Protein AF-W4M052-F1 (afdb_monomer_lite)

Sequence (50 aa):
MTPRGLEWAQRLQALAQNGLTFVKDPFDQERYEAIRDIAAEMMATWCRDT

Organism: Entotheonella factor (NCBI:txid1429438)

InterPro domains:
  IPR059176 UDP-X diphosphatase-like, N-terminal oligomerisation domain [PF12535] (6-45)

pLDDT: mean 93.16, std 10.31, range [57.09, 98.81]

Secondary structure (DSSP, 8-state):
---HHHHHHHHHHHHHHHHHHH--SHHHHHHHHHHHHHHHHHHHHHHHH-

Foldseek 3Di:
DPPPLLVVLVVLLVVLVVQCVPPDDVVSVVVSVVSNVVSVVSNVVVVVVD

Structure (mmCIF, N/CA/C/O backbone):
data_AF-W4M052-F1
#
_entry.id   AF-W4M052-F1
#
loop_
_atom_site.group_PDB
_atom_site.id
_atom_site.type_symbol
_atom_site.label_atom_id
_atom_site.label_alt_id
_atom_site.label_comp_id
_atom_site.label_asym_id
_atom_site.label_entity_id
_atom_site.label_seq_id
_atom_site.pdbx_PDB_ins_code
_atom_site.Cartn_x
_atom_site.Cartn_y
_atom_site.Cartn_z
_atom_site.occupancy
_atom_site.B_iso_or_equiv
_atom_site.auth_seq_id
_atom_site.auth_comp_id
_atom_site.auth_asym_id
_atom_site.auth_atom_id
_atom_site.pdbx_PDB_model_num
ATOM 1 N N . MET A 1 1 ? 19.266 8.516 -12.945 1.00 67.31 1 MET A N 1
ATOM 2 C CA . MET A 1 1 ? 17.985 9.121 -12.520 1.00 67.31 1 MET A CA 1
ATOM 3 C C . MET A 1 1 ? 16.996 7.994 -12.321 1.00 67.31 1 MET A C 1
ATOM 5 O O . MET A 1 1 ? 16.916 7.141 -13.197 1.00 67.31 1 MET A O 1
ATOM 9 N N . THR A 1 2 ? 16.298 7.960 -11.190 1.00 74.38 2 THR A N 1
ATOM 10 C CA . THR A 1 2 ? 15.234 6.981 -10.949 1.00 74.38 2 THR A CA 1
ATOM 11 C C . THR A 1 2 ? 14.084 7.252 -11.924 1.00 74.38 2 THR A C 1
ATOM 13 O O . THR A 1 2 ? 13.706 8.412 -12.100 1.00 74.38 2 THR A O 1
ATOM 16 N N . PRO A 1 3 ? 13.534 6.242 -12.613 1.00 87.81 3 PRO A N 1
ATOM 17 C CA . PRO A 1 3 ? 12.380 6.467 -13.473 1.00 87.81 3 PRO A CA 1
ATOM 18 C C . PRO A 1 3 ? 11.183 6.954 -12.658 1.00 87.81 3 PRO A C 1
ATOM 20 O O . PRO A 1 3 ? 10.914 6.438 -11.575 1.00 87.81 3 PRO A O 1
ATOM 23 N N . ARG A 1 4 ? 10.437 7.932 -13.191 1.00 90.56 4 ARG A N 1
ATOM 24 C CA . ARG A 1 4 ? 9.306 8.563 -12.481 1.00 90.56 4 ARG A CA 1
ATOM 25 C C . ARG A 1 4 ? 8.278 7.552 -11.963 1.00 90.56 4 ARG A C 1
ATOM 27 O O . ARG A 1 4 ? 7.719 7.753 -10.893 1.00 90.56 4 ARG A O 1
ATOM 34 N N . GLY A 1 5 ? 8.066 6.451 -12.688 1.00 92.00 5 GLY A N 1
ATOM 35 C CA . GLY A 1 5 ? 7.180 5.369 -12.251 1.00 92.00 5 GLY A CA 1
ATOM 36 C C . GLY A 1 5 ? 7.640 4.695 -10.953 1.00 92.00 5 GLY A C 1
ATOM 37 O O . GLY A 1 5 ? 6.818 4.453 -10.073 1.00 92.00 5 GLY A O 1
ATOM 38 N N . LEU A 1 6 ? 8.948 4.465 -10.791 1.00 93.81 6 LEU A N 1
ATOM 39 C CA . LEU A 1 6 ? 9.516 3.873 -9.578 1.00 93.81 6 LEU A CA 1
ATOM 40 C C . LEU A 1 6 ? 9.439 4.844 -8.388 1.00 93.81 6 LEU A C 1
ATOM 42 O O . LEU A 1 6 ? 9.114 4.430 -7.278 1.00 93.81 6 LEU A O 1
ATOM 46 N N . GLU A 1 7 ? 9.641 6.145 -8.621 1.00 95.00 7 GLU A N 1
ATOM 47 C CA . GLU A 1 7 ? 9.439 7.172 -7.586 1.00 95.00 7 GLU A CA 1
ATOM 48 C C . GLU A 1 7 ? 7.976 7.239 -7.120 1.00 95.00 7 GLU A C 1
ATOM 50 O O . GLU A 1 7 ? 7.697 7.383 -5.928 1.00 95.00 7 GLU A O 1
ATOM 55 N N . TRP A 1 8 ? 7.018 7.118 -8.044 1.00 96.44 8 TRP A N 1
ATOM 56 C CA . TRP A 1 8 ? 5.597 7.071 -7.697 1.00 96.44 8 TRP A CA 1
ATOM 57 C C . TRP A 1 8 ? 5.235 5.805 -6.925 1.00 96.44 8 TRP A C 1
ATOM 59 O O . TRP A 1 8 ? 4.539 5.909 -5.916 1.00 96.44 8 TRP A O 1
ATOM 69 N N . ALA A 1 9 ? 5.751 4.643 -7.332 1.00 97.12 9 ALA A N 1
ATOM 70 C CA . ALA A 1 9 ? 5.525 3.383 -6.629 1.00 97.12 9 ALA A CA 1
ATOM 71 C C . ALA A 1 9 ? 6.020 3.446 -5.174 1.00 97.12 9 ALA A C 1
ATOM 73 O 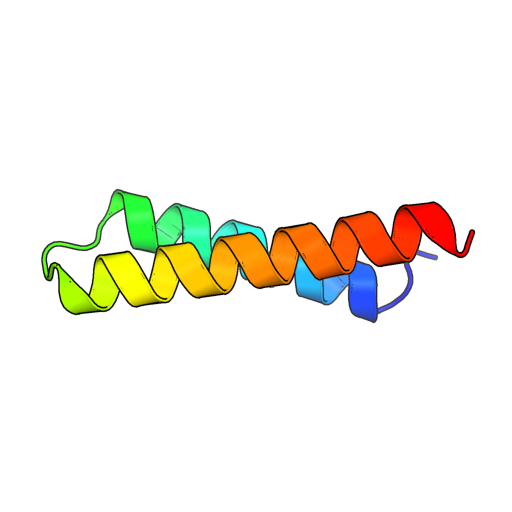O . ALA A 1 9 ? 5.289 3.093 -4.253 1.00 97.12 9 ALA A O 1
ATOM 74 N N . GLN A 1 10 ? 7.213 4.003 -4.938 1.00 96.69 10 GLN A N 1
ATOM 75 C CA . GLN A 1 10 ? 7.751 4.194 -3.585 1.00 96.69 10 GLN A CA 1
ATOM 76 C C . GLN A 1 10 ? 6.881 5.126 -2.727 1.00 96.69 10 GLN A C 1
ATOM 78 O O . GLN A 1 10 ? 6.655 4.862 -1.544 1.00 96.69 10 GLN A O 1
ATOM 83 N N . ARG A 1 11 ? 6.359 6.211 -3.311 1.00 98.19 11 ARG A N 1
ATOM 84 C CA . ARG A 1 11 ? 5.458 7.137 -2.604 1.00 98.19 11 ARG A CA 1
ATOM 85 C C . ARG A 1 11 ? 4.115 6.488 -2.272 1.00 98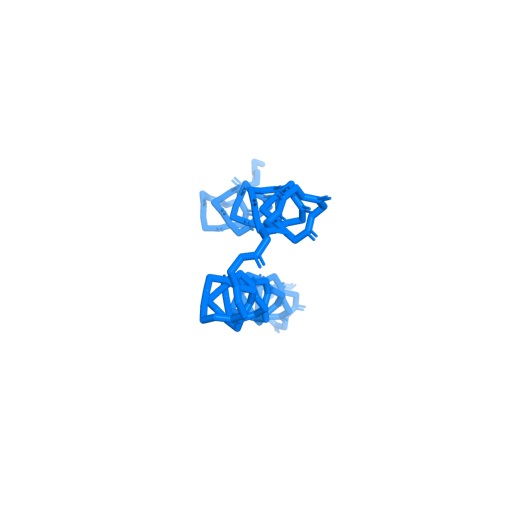.19 11 ARG A C 1
ATOM 87 O O . ARG A 1 11 ? 3.624 6.677 -1.162 1.00 98.19 11 ARG A O 1
ATOM 94 N N . LEU A 1 12 ? 3.546 5.712 -3.195 1.00 98.38 12 LEU A N 1
ATOM 95 C CA . LEU A 1 12 ? 2.317 4.949 -2.958 1.00 98.38 12 LEU A CA 1
ATOM 96 C C . LEU A 1 12 ? 2.510 3.915 -1.846 1.00 98.38 12 LEU A C 1
ATOM 98 O O . LEU A 1 12 ? 1.693 3.866 -0.930 1.00 98.38 12 LEU A O 1
ATOM 102 N N . GLN A 1 13 ? 3.621 3.174 -1.869 1.00 98.44 13 GLN A N 1
ATOM 103 C CA . GLN A 1 13 ? 3.980 2.222 -0.816 1.00 98.44 13 GLN A CA 1
ATOM 104 C C . GLN A 1 13 ? 4.016 2.901 0.562 1.00 98.44 13 GLN A C 1
ATOM 106 O O . GLN A 1 13 ? 3.421 2.401 1.515 1.00 98.44 13 GLN A O 1
ATOM 111 N N . ALA A 1 14 ? 4.675 4.061 0.669 1.00 98.56 14 ALA A N 1
ATOM 112 C CA . ALA A 1 14 ? 4.778 4.803 1.925 1.00 98.56 14 ALA A CA 1
ATOM 113 C C . ALA A 1 14 ? 3.412 5.308 2.427 1.00 98.56 14 ALA A C 1
ATOM 115 O O . ALA A 1 14 ? 3.114 5.217 3.618 1.00 98.56 14 ALA A O 1
ATOM 116 N N . LEU A 1 15 ? 2.562 5.812 1.527 1.00 98.75 15 LEU A N 1
ATOM 117 C CA . LEU A 1 15 ? 1.206 6.250 1.870 1.00 98.75 15 LEU A CA 1
ATOM 118 C C . LEU A 1 15 ? 0.330 5.084 2.336 1.00 98.75 15 LEU A C 1
ATOM 120 O O . LEU A 1 15 ? -0.362 5.223 3.341 1.00 98.75 15 LEU A O 1
ATOM 124 N N . ALA A 1 16 ? 0.392 3.940 1.653 1.00 98.75 16 ALA A N 1
ATOM 125 C CA . ALA A 1 16 ? -0.340 2.742 2.042 1.00 98.75 16 ALA A CA 1
ATOM 126 C C . ALA A 1 16 ? 0.112 2.224 3.412 1.00 98.75 16 ALA A C 1
ATOM 128 O O . ALA A 1 16 ? -0.721 1.928 4.262 1.00 98.75 16 ALA A O 1
ATOM 129 N N . GLN A 1 17 ? 1.422 2.194 3.672 1.00 98.62 17 GLN A N 1
ATOM 130 C CA . GLN A 1 17 ? 1.969 1.793 4.970 1.00 98.62 17 GLN A CA 1
ATOM 131 C C . GLN A 1 17 ? 1.484 2.709 6.107 1.00 98.62 17 GLN A C 1
ATOM 133 O O . GLN A 1 17 ? 1.087 2.225 7.168 1.00 98.62 17 GLN A O 1
ATOM 138 N N . ASN A 1 18 ? 1.470 4.026 5.875 1.00 98.69 18 ASN A N 1
ATOM 139 C CA . ASN A 1 18 ? 0.931 4.990 6.834 1.00 98.69 18 ASN A CA 1
ATOM 140 C C . ASN A 1 18 ? -0.575 4.782 7.040 1.00 98.69 18 ASN A C 1
ATOM 142 O O . ASN A 1 18 ? -1.034 4.763 8.178 1.00 98.69 18 ASN A O 1
ATOM 146 N N . GLY A 1 19 ? -1.328 4.568 5.958 1.00 98.50 19 GLY A N 1
ATOM 147 C CA . GLY A 1 19 ? -2.752 4.244 6.005 1.00 98.50 19 GLY A CA 1
ATOM 148 C C . 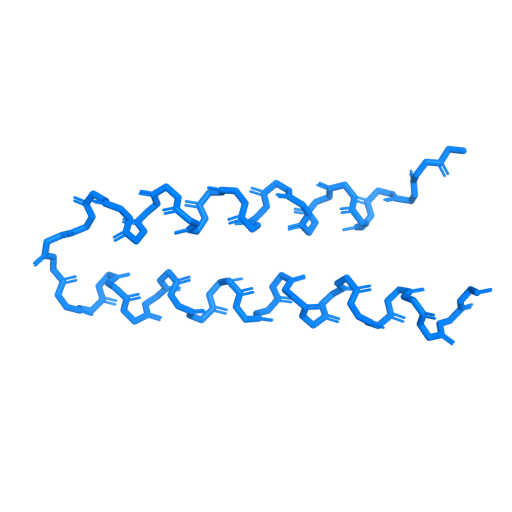GLY A 1 19 ? -3.031 3.020 6.874 1.00 98.50 19 GLY A C 1
ATOM 149 O O . GLY A 1 19 ? -3.750 3.130 7.860 1.00 98.50 19 GLY A O 1
ATOM 150 N N . LEU A 1 20 ? -2.362 1.896 6.602 1.00 98.62 20 LEU A N 1
ATOM 151 C CA . LEU A 1 20 ? -2.473 0.654 7.381 1.00 98.62 20 LEU A CA 1
ATOM 152 C C . LEU A 1 20 ? -2.116 0.822 8.861 1.00 98.62 20 LEU A C 1
ATOM 154 O O . LEU A 1 20 ? -2.632 0.096 9.703 1.00 98.62 20 LEU A O 1
ATOM 158 N N . THR A 1 21 ? -1.238 1.770 9.187 1.00 98.62 21 THR A N 1
ATOM 159 C CA . THR A 1 21 ? -0.824 2.022 10.573 1.00 98.62 21 THR A CA 1
ATOM 160 C C . THR A 1 21 ? -1.914 2.735 11.381 1.00 98.62 21 THR A C 1
ATOM 162 O O . THR A 1 21 ? -2.016 2.521 12.588 1.00 98.62 21 THR A O 1
ATOM 165 N N . PHE A 1 22 ? -2.724 3.587 10.744 1.00 98.31 22 PHE A N 1
ATOM 166 C CA . PHE A 1 22 ? -3.662 4.477 11.445 1.00 98.31 22 PHE A CA 1
ATOM 167 C C . PHE A 1 22 ? -5.139 4.245 11.109 1.00 98.31 22 PHE A C 1
ATOM 169 O O . PHE A 1 22 ? -6.011 4.845 11.746 1.00 98.31 22 PHE A O 1
ATOM 176 N N . VAL A 1 23 ? -5.435 3.398 10.126 1.00 98.38 23 VAL A N 1
ATOM 177 C CA . VAL A 1 23 ? -6.797 3.071 9.711 1.00 98.38 23 VAL A CA 1
ATOM 178 C C . VAL A 1 23 ? -7.558 2.333 10.815 1.00 98.38 23 VAL A C 1
ATOM 180 O O . VAL A 1 23 ? -6.992 1.555 11.580 1.00 98.38 23 VAL A O 1
ATOM 183 N N . LYS A 1 24 ? -8.860 2.609 10.915 1.00 97.94 24 LYS A N 1
ATOM 184 C CA . LYS A 1 24 ? -9.772 1.960 11.875 1.00 97.94 24 LYS A CA 1
ATOM 185 C C . LYS A 1 24 ? -10.945 1.257 11.200 1.00 97.94 24 LYS A C 1
ATOM 187 O O . LYS A 1 24 ? -11.557 0.389 11.812 1.00 97.94 24 LYS A O 1
ATOM 192 N N . ASP A 1 25 ? -11.279 1.673 9.983 1.00 98.44 25 ASP A N 1
ATOM 193 C CA . ASP A 1 25 ? -12.343 1.078 9.188 1.00 98.44 25 ASP A CA 1
ATOM 194 C C . ASP A 1 25 ? -11.794 -0.122 8.392 1.00 98.44 25 ASP A C 1
ATOM 196 O O . ASP A 1 25 ? -10.748 0.006 7.748 1.00 98.44 25 ASP A O 1
ATOM 200 N N . PRO A 1 26 ? -12.457 -1.291 8.429 1.00 97.94 26 PRO A N 1
ATOM 201 C CA . PRO A 1 26 ? -11.969 -2.489 7.749 1.00 97.94 26 PRO A CA 1
ATOM 202 C C . PRO A 1 26 ? -11.958 -2.348 6.221 1.00 97.94 26 PRO A C 1
ATOM 204 O O . PRO A 1 26 ? -11.067 -2.888 5.571 1.00 97.94 26 PRO A O 1
ATOM 207 N N . PHE A 1 27 ? -12.880 -1.582 5.632 1.00 98.31 27 PHE A N 1
ATOM 208 C CA . PHE A 1 27 ? -12.892 -1.371 4.183 1.00 98.31 27 PHE A CA 1
ATOM 209 C C . PHE A 1 27 ? -11.750 -0.453 3.744 1.00 98.31 27 PHE A C 1
ATOM 211 O O . PHE A 1 27 ? -11.160 -0.653 2.684 1.00 98.31 27 PHE A O 1
ATOM 218 N N . ASP A 1 28 ? -11.408 0.552 4.550 1.00 98.50 28 ASP A N 1
ATOM 219 C CA . ASP A 1 28 ? -10.212 1.362 4.314 1.00 98.50 28 ASP A CA 1
ATOM 220 C C . ASP A 1 28 ? -8.927 0.540 4.473 1.00 98.50 28 ASP A C 1
ATOM 222 O O . ASP A 1 28 ? -7.980 0.743 3.710 1.00 98.50 28 ASP A O 1
ATOM 226 N N . GLN A 1 29 ? -8.887 -0.415 5.408 1.00 98.62 29 GLN A N 1
ATOM 227 C CA . GLN A 1 29 ? -7.748 -1.322 5.541 1.00 98.62 29 GLN A CA 1
ATOM 228 C C . GLN A 1 29 ? -7.536 -2.130 4.253 1.00 98.62 29 GLN A C 1
ATOM 230 O O . GLN A 1 29 ? -6.438 -2.091 3.699 1.00 98.62 29 GLN A O 1
ATOM 235 N N . GLU A 1 30 ? -8.586 -2.770 3.729 1.00 98.75 30 GLU A N 1
ATOM 236 C CA . G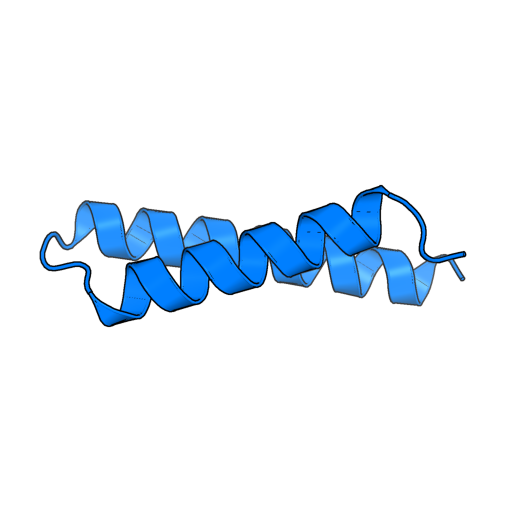LU A 1 30 ? -8.533 -3.516 2.461 1.00 98.75 30 GLU A CA 1
ATOM 237 C C . GLU A 1 30 ? -8.060 -2.633 1.293 1.00 98.75 30 GLU A C 1
ATOM 239 O O . GLU A 1 30 ? -7.258 -3.059 0.458 1.00 98.75 30 GLU A O 1
ATOM 244 N N . ARG A 1 31 ? -8.493 -1.364 1.245 1.00 98.75 31 ARG A N 1
ATOM 245 C CA . ARG A 1 31 ? -8.027 -0.403 0.229 1.00 98.75 31 ARG A CA 1
ATOM 246 C C . ARG A 1 31 ? -6.531 -0.136 0.343 1.00 98.75 31 ARG A C 1
ATOM 248 O O . ARG A 1 31 ? -5.845 -0.116 -0.677 1.00 98.75 31 ARG A O 1
ATOM 255 N N . TYR A 1 32 ? -6.011 0.084 1.549 1.00 98.81 32 TYR A N 1
ATOM 256 C CA . TYR A 1 32 ? -4.578 0.313 1.726 1.00 98.81 32 TYR A CA 1
ATOM 257 C C . TYR A 1 32 ? -3.747 -0.944 1.451 1.00 98.81 32 TYR A C 1
ATOM 259 O O . TYR A 1 32 ? -2.649 -0.818 0.909 1.00 98.81 32 TYR A O 1
ATOM 267 N N . GLU A 1 33 ? -4.260 -2.139 1.754 1.00 98.75 33 GLU A N 1
ATOM 268 C CA . GLU A 1 33 ? -3.630 -3.409 1.366 1.00 98.75 33 GLU A CA 1
ATOM 269 C C . GLU A 1 33 ? -3.526 -3.513 -0.161 1.00 98.75 33 GLU A C 1
ATOM 271 O O . GLU A 1 33 ? -2.426 -3.688 -0.683 1.00 98.75 33 GLU A O 1
ATOM 276 N N . ALA A 1 34 ? -4.618 -3.255 -0.885 1.00 98.75 34 ALA A N 1
ATOM 277 C CA . ALA A 1 34 ? -4.615 -3.261 -2.347 1.00 98.75 34 ALA A CA 1
ATOM 278 C C . ALA A 1 34 ? -3.641 -2.228 -2.948 1.00 98.75 34 ALA A C 1
ATOM 280 O O . ALA A 1 34 ? -2.905 -2.534 -3.8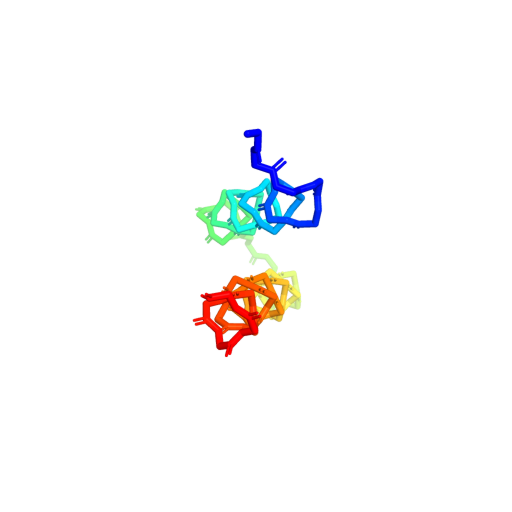87 1.00 98.75 34 ALA A O 1
ATOM 281 N N . ILE A 1 35 ? -3.590 -1.005 -2.402 1.00 98.75 35 ILE A N 1
ATOM 282 C CA . ILE A 1 35 ? -2.645 0.029 -2.862 1.00 98.75 35 ILE A CA 1
ATOM 283 C C . ILE A 1 35 ? -1.198 -0.420 -2.637 1.00 98.75 35 ILE A C 1
ATOM 285 O O . ILE A 1 35 ? -0.347 -0.212 -3.506 1.00 98.75 35 ILE A O 1
ATOM 289 N N . ARG A 1 36 ? -0.908 -1.024 -1.479 1.00 98.62 36 ARG A N 1
ATOM 290 C CA . ARG A 1 36 ? 0.424 -1.539 -1.149 1.00 98.62 36 ARG A CA 1
ATOM 291 C C . ARG A 1 36 ? 0.852 -2.628 -2.132 1.00 98.62 36 ARG A C 1
ATOM 293 O O . ARG A 1 36 ? 1.987 -2.611 -2.599 1.00 98.62 36 ARG A O 1
ATOM 300 N N . ASP A 1 37 ? -0.050 -3.541 -2.464 1.00 98.62 37 ASP A N 1
ATOM 301 C CA . ASP A 1 37 ? 0.257 -4.662 -3.350 1.00 98.62 37 ASP A CA 1
ATOM 302 C C . ASP A 1 37 ? 0.497 -4.179 -4.791 1.00 98.62 37 ASP A C 1
ATOM 304 O O . ASP A 1 37 ? 1.501 -4.546 -5.402 1.00 98.62 37 ASP A O 1
ATOM 308 N N . ILE A 1 38 ? -0.312 -3.234 -5.289 1.00 98.38 38 ILE A N 1
ATOM 309 C CA . ILE A 1 38 ? -0.083 -2.578 -6.590 1.00 98.38 38 ILE A CA 1
ATOM 310 C C . ILE A 1 38 ? 1.277 -1.865 -6.617 1.00 98.38 38 ILE A C 1
ATOM 312 O O . ILE A 1 38 ? 2.029 -1.984 -7.586 1.00 98.38 38 ILE A O 1
ATOM 316 N N . ALA A 1 39 ? 1.628 -1.127 -5.560 1.00 98.06 39 ALA A N 1
ATOM 317 C CA . ALA A 1 39 ? 2.919 -0.448 -5.481 1.00 98.06 39 ALA A CA 1
ATOM 318 C C . ALA A 1 39 ? 4.093 -1.445 -5.502 1.00 98.06 39 ALA A C 1
ATOM 320 O O . ALA A 1 39 ? 5.092 -1.208 -6.189 1.00 98.06 39 ALA A O 1
ATOM 321 N N . ALA A 1 40 ? 3.962 -2.581 -4.812 1.00 97.44 40 ALA A N 1
ATOM 322 C CA . ALA A 1 40 ? 4.940 -3.664 -4.851 1.00 97.44 40 ALA A CA 1
ATOM 323 C C . ALA A 1 40 ? 5.074 -4.278 -6.255 1.00 97.44 40 ALA A C 1
ATOM 325 O O . ALA A 1 40 ? 6.195 -4.473 -6.731 1.00 97.44 40 ALA A O 1
ATOM 326 N N . GLU A 1 41 ? 3.962 -4.514 -6.953 1.00 97.06 41 GLU A N 1
ATOM 327 C CA . GLU A 1 41 ? 3.958 -5.006 -8.335 1.00 97.06 41 GLU A CA 1
ATOM 328 C C . GLU A 1 41 ? 4.626 -4.028 -9.307 1.00 97.06 41 GLU A C 1
ATOM 330 O O . GLU A 1 41 ? 5.415 -4.450 -10.157 1.00 97.06 41 GLU A O 1
ATOM 335 N N . MET A 1 42 ? 4.379 -2.722 -9.163 1.00 95.12 42 MET A N 1
ATOM 336 C CA . MET A 1 42 ? 5.045 -1.688 -9.960 1.00 95.12 42 MET A CA 1
ATOM 337 C C . MET A 1 42 ? 6.566 -1.736 -9.772 1.00 95.12 42 MET A C 1
ATOM 339 O O . MET A 1 42 ? 7.310 -1.723 -10.753 1.00 95.12 42 MET A O 1
ATOM 343 N N . MET A 1 43 ? 7.036 -1.834 -8.522 1.00 94.50 43 MET A N 1
ATOM 344 C CA . MET A 1 43 ? 8.468 -1.939 -8.212 1.00 94.50 43 MET A CA 1
ATOM 345 C C . MET A 1 43 ? 9.078 -3.240 -8.758 1.00 94.50 43 MET A C 1
ATOM 347 O O . MET A 1 43 ? 10.164 -3.216 -9.337 1.00 94.50 43 MET A O 1
ATOM 351 N N . ALA A 1 44 ? 8.378 -4.369 -8.618 1.00 93.12 44 ALA A N 1
ATOM 352 C CA . ALA A 1 44 ? 8.841 -5.676 -9.085 1.00 93.12 44 ALA A CA 1
ATOM 353 C C . ALA A 1 44 ? 8.881 -5.786 -10.616 1.00 93.12 44 ALA A C 1
ATOM 355 O O . ALA A 1 44 ? 9.786 -6.412 -11.164 1.00 93.12 44 ALA A O 1
ATOM 356 N N . THR A 1 45 ? 7.916 -5.176 -11.308 1.00 89.62 45 THR A N 1
ATOM 357 C CA . THR A 1 45 ? 7.910 -5.082 -12.777 1.00 89.62 45 THR A CA 1
ATOM 358 C C . THR A 1 45 ? 9.112 -4.281 -13.251 1.00 89.62 45 THR A C 1
ATOM 360 O O . THR A 1 45 ? 9.835 -4.720 -14.138 1.00 89.62 45 THR A O 1
ATOM 363 N N . TRP A 1 46 ? 9.418 -3.180 -12.564 1.00 81.88 46 TRP A N 1
ATOM 364 C CA . TRP A 1 46 ? 10.584 -2.371 -12.892 1.00 81.88 46 TRP A CA 1
ATOM 365 C C . TRP A 1 46 ? 11.912 -3.128 -12.742 1.00 81.88 46 TRP A C 1
ATOM 367 O O . TRP A 1 46 ? 12.801 -2.957 -13.562 1.00 81.88 46 TRP A O 1
ATOM 377 N N . CYS A 1 47 ? 12.030 -4.012 -11.745 1.00 71.44 47 CYS A N 1
ATOM 378 C CA . CYS A 1 47 ? 13.202 -4.877 -11.557 1.00 71.44 47 CYS A CA 1
ATOM 379 C C . CYS A 1 47 ? 13.352 -5.968 -12.638 1.00 71.44 47 CYS A C 1
ATOM 381 O O . CYS A 1 47 ? 14.423 -6.556 -12.758 1.00 71.44 47 CYS A O 1
ATOM 383 N N . AR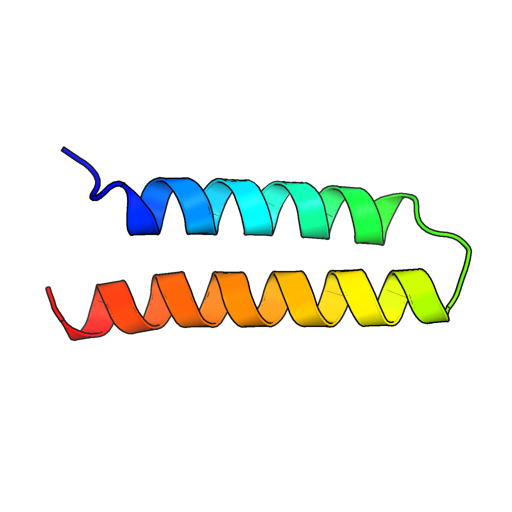G A 1 48 ? 12.288 -6.301 -13.380 1.00 67.00 48 ARG A N 1
ATOM 384 C CA . ARG A 1 48 ? 12.334 -7.318 -14.445 1.00 67.00 48 ARG A CA 1
ATOM 385 C C . ARG A 1 48 ? 12.705 -6.749 -15.812 1.00 67.00 48 ARG A C 1
ATOM 387 O O . ARG A 1 48 ? 13.243 -7.491 -16.628 1.00 67.00 48 ARG A O 1
ATOM 394 N N . ASP A 1 49 ? 12.435 -5.468 -16.038 1.00 65.81 49 ASP A N 1
ATOM 395 C CA . ASP A 1 49 ? 12.614 -4.812 -17.338 1.00 65.81 49 ASP A CA 1
ATOM 396 C C . ASP A 1 49 ? 13.947 -4.044 -17.462 1.00 65.81 49 ASP A C 1
ATOM 398 O O . ASP A 1 49 ? 14.271 -3.544 -18.542 1.00 65.81 49 ASP A O 1
ATOM 402 N N . THR A 1 50 ? 14.727 -3.946 -16.378 1.00 57.09 50 THR A N 1
ATOM 403 C CA . THR A 1 50 ? 16.046 -3.282 -16.321 1.00 57.09 50 THR A CA 1
ATOM 404 C C . THR A 1 50 ? 17.108 -4.196 -15.743 1.00 57.09 50 THR A C 1
ATOM 406 O O . THR A 1 50 ? 18.240 -4.184 -16.270 1.00 57.09 50 THR A O 1
#

Radius of gyration: 12.02 Å; chains: 1; bounding box: 31×16×29 Å